Protein AF-A0A558GLE9-F1 (afdb_monomer_lite)

Sequence (110 aa):
MAIEGGESLPLTFTVSRHRVGERAKARVLGYGEKRVPSYLITVRITDPTGRPVTPSLAEAWVRALVPEELVSAVHEISSSSAATFVWLVDSTYTPVHSPLSLFEGFSQAA

Organism: NCBI:txid169292

Structure (mmCIF, N/CA/C/O backbone):
data_AF-A0A558GLE9-F1
#
_entry.id   AF-A0A558GLE9-F1
#
loop_
_atom_site.group_PDB
_atom_site.id
_atom_site.type_symbol
_atom_site.label_atom_id
_atom_site.label_alt_id
_atom_site.label_comp_id
_atom_site.label_asym_id
_atom_site.label_entity_id
_atom_site.label_seq_id
_atom_site.pdbx_PDB_ins_code
_atom_site.Cartn_x
_atom_site.Cartn_y
_atom_site.Cartn_z
_atom_site.occupancy
_atom_site.B_iso_or_equiv
_atom_site.auth_seq_id
_atom_site.auth_comp_id
_atom_site.auth_asym_id
_atom_site.auth_atom_id
_atom_site.pdbx_PDB_model_num
ATOM 1 N N . MET A 1 1 ? -3.193 -13.582 -36.814 1.00 38.25 1 MET A N 1
ATOM 2 C CA . MET A 1 1 ? -2.410 -12.440 -36.303 1.00 38.25 1 MET A CA 1
ATOM 3 C C . MET A 1 1 ? -1.628 -12.956 -35.112 1.00 38.25 1 MET A C 1
ATOM 5 O O . MET A 1 1 ? -2.211 -13.149 -34.055 1.00 38.25 1 MET A O 1
ATOM 9 N N . ALA A 1 2 ? -0.379 -13.359 -35.338 1.00 33.69 2 ALA A N 1
ATOM 10 C CA . ALA A 1 2 ? 0.475 -13.878 -34.280 1.00 33.69 2 ALA A CA 1
ATOM 11 C C . ALA A 1 2 ? 0.914 -12.699 -33.409 1.00 33.69 2 ALA A C 1
ATOM 13 O O . ALA A 1 2 ? 1.503 -11.748 -33.918 1.00 33.69 2 ALA A O 1
ATOM 14 N N . ILE A 1 3 ? 0.575 -12.736 -32.123 1.00 50.12 3 ILE A N 1
ATOM 15 C CA . ILE A 1 3 ? 1.265 -11.917 -31.133 1.00 50.12 3 ILE A CA 1
ATOM 16 C C . ILE A 1 3 ? 2.638 -12.561 -30.943 1.00 50.12 3 ILE A C 1
ATOM 18 O O . ILE A 1 3 ? 2.762 -13.591 -30.286 1.00 50.12 3 ILE A O 1
ATOM 22 N N . GLU A 1 4 ? 3.663 -12.022 -31.600 1.00 44.19 4 GLU A N 1
ATOM 23 C CA . GLU A 1 4 ? 5.042 -12.363 -31.264 1.00 44.19 4 GLU A CA 1
ATOM 24 C C . GLU A 1 4 ? 5.283 -11.888 -29.830 1.00 44.19 4 GLU A C 1
ATOM 26 O O . GLU A 1 4 ? 5.511 -10.708 -29.565 1.00 44.19 4 GLU A O 1
ATOM 31 N N . GLY A 1 5 ? 5.143 -12.814 -28.882 1.00 47.59 5 GLY A N 1
ATOM 32 C CA . GLY A 1 5 ? 5.593 -12.637 -27.514 1.00 47.59 5 GLY A CA 1
ATOM 33 C C . GLY A 1 5 ? 7.110 -12.583 -27.530 1.00 47.59 5 GLY A C 1
ATOM 34 O O . GLY A 1 5 ? 7.763 -13.605 -27.347 1.00 47.59 5 GLY A O 1
ATOM 35 N N . GLY A 1 6 ? 7.670 -11.401 -27.798 1.00 48.34 6 GLY A N 1
ATOM 36 C CA . GLY A 1 6 ? 9.062 -11.135 -27.467 1.00 48.34 6 GLY A CA 1
ATOM 37 C C . GLY A 1 6 ? 9.262 -11.496 -25.999 1.00 48.34 6 GLY A C 1
ATOM 38 O O . GLY A 1 6 ? 8.407 -11.158 -25.180 1.00 48.34 6 GLY A O 1
ATOM 39 N N . GLU A 1 7 ? 10.329 -12.230 -25.684 1.00 53.41 7 GLU A N 1
ATOM 40 C CA . GLU A 1 7 ? 10.668 -12.658 -24.326 1.00 53.41 7 GLU A CA 1
ATOM 41 C C . GLU A 1 7 ? 10.859 -11.433 -23.417 1.00 53.41 7 GLU A C 1
ATOM 43 O O . GLU A 1 7 ? 11.966 -10.948 -23.188 1.00 53.41 7 GLU A O 1
ATOM 48 N N . SER A 1 8 ? 9.761 -10.882 -22.907 1.00 59.72 8 SER A N 1
ATOM 49 C CA . SER A 1 8 ? 9.798 -9.943 -21.804 1.00 59.72 8 SER A CA 1
ATOM 50 C C . SER A 1 8 ? 10.169 -10.760 -20.579 1.00 59.72 8 SER A C 1
ATOM 52 O O . SER A 1 8 ? 9.406 -11.643 -20.171 1.00 59.72 8 SER A O 1
ATOM 54 N N . LEU A 1 9 ? 11.341 -10.486 -20.009 1.00 64.31 9 LEU A N 1
ATOM 55 C CA . LEU A 1 9 ? 11.693 -11.026 -18.703 1.00 64.31 9 LEU A CA 1
ATOM 56 C C . LEU A 1 9 ? 10.545 -10.732 -17.720 1.00 64.31 9 LEU A C 1
ATOM 58 O O . LEU A 1 9 ? 9.954 -9.648 -17.781 1.00 64.31 9 LEU A O 1
ATOM 62 N N . PRO A 1 10 ? 10.195 -11.684 -16.840 1.00 84.12 10 PRO A N 1
ATOM 63 C CA . PRO A 1 10 ? 9.112 -11.480 -15.892 1.00 84.12 10 PRO A CA 1
ATOM 64 C C . PRO A 1 10 ? 9.415 -10.263 -15.012 1.00 84.12 10 PRO A C 1
ATOM 66 O O . PRO A 1 10 ? 10.545 -10.079 -14.555 1.00 84.12 10 PRO A O 1
ATOM 69 N N . LEU A 1 11 ? 8.402 -9.427 -14.778 1.00 89.69 11 LEU A N 1
ATOM 70 C CA . LEU A 1 11 ? 8.516 -8.298 -13.857 1.00 89.69 11 LEU A CA 1
ATOM 71 C C . LEU A 1 11 ? 8.798 -8.797 -12.436 1.00 89.69 11 LEU A C 1
ATOM 73 O O . LEU A 1 11 ? 8.273 -9.824 -12.004 1.00 89.69 11 LEU A O 1
ATOM 77 N N . THR A 1 12 ? 9.570 -8.021 -11.681 1.00 91.81 12 THR A N 1
ATOM 78 C CA . THR A 1 12 ? 9.827 -8.289 -10.265 1.00 91.81 12 THR A CA 1
ATOM 79 C C . THR A 1 12 ? 8.791 -7.573 -9.407 1.00 91.81 12 THR A C 1
ATOM 81 O O . THR A 1 12 ? 8.622 -6.357 -9.518 1.00 91.81 12 THR A O 1
ATOM 84 N N . PHE A 1 13 ? 8.139 -8.330 -8.521 1.00 92.81 13 PHE A N 1
ATOM 85 C CA . PHE A 1 13 ? 7.198 -7.828 -7.523 1.00 92.81 13 PHE A CA 1
ATOM 86 C C . PHE A 1 13 ? 7.815 -7.894 -6.133 1.00 92.81 13 PHE A C 1
ATOM 88 O O . PHE A 1 13 ? 8.095 -8.975 -5.616 1.00 92.81 13 PHE A O 1
ATOM 95 N N . THR A 1 14 ? 7.951 -6.738 -5.496 1.00 93.62 14 THR A N 1
ATOM 96 C CA . THR A 1 14 ? 8.322 -6.645 -4.085 1.00 93.62 14 THR A CA 1
ATOM 97 C C . THR A 1 14 ? 7.100 -6.227 -3.289 1.00 93.62 14 THR A C 1
ATOM 99 O O . THR A 1 14 ? 6.586 -5.126 -3.477 1.00 93.62 14 THR A O 1
ATOM 102 N N . VAL A 1 15 ? 6.648 -7.101 -2.390 1.00 94.75 15 VAL A N 1
ATOM 103 C CA . VAL A 1 15 ? 5.499 -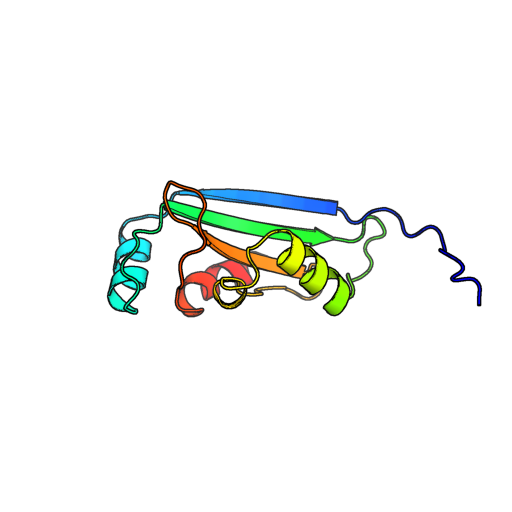6.851 -1.514 1.00 94.75 15 VAL A CA 1
ATOM 104 C C . VAL A 1 15 ? 5.984 -6.712 -0.077 1.00 94.75 15 VAL A C 1
ATOM 106 O O . VAL A 1 15 ? 6.647 -7.609 0.445 1.00 94.75 15 VAL A O 1
ATOM 109 N N . SER A 1 16 ? 5.640 -5.608 0.580 1.00 95.00 16 SER A N 1
ATOM 110 C CA . SER A 1 16 ? 5.896 -5.410 2.005 1.00 95.00 16 SER A CA 1
ATOM 111 C C . SER A 1 16 ? 4.607 -5.148 2.778 1.00 95.00 16 SER A C 1
ATOM 113 O O . SER A 1 16 ? 3.579 -4.744 2.231 1.00 95.00 16 SER A O 1
ATOM 115 N N . ARG A 1 17 ? 4.668 -5.423 4.085 1.00 95.56 17 ARG A N 1
ATOM 116 C CA . ARG A 1 17 ? 3.550 -5.258 5.013 1.00 95.56 17 ARG A CA 1
ATOM 117 C C . ARG A 1 17 ? 4.026 -4.591 6.292 1.00 95.56 17 ARG A C 1
ATOM 119 O O . ARG A 1 17 ? 4.878 -5.140 6.991 1.00 95.56 17 ARG A O 1
ATOM 126 N N . HIS A 1 18 ? 3.386 -3.489 6.666 1.00 94.94 18 HIS A N 1
ATOM 127 C CA . HIS A 1 18 ? 3.670 -2.770 7.911 1.00 94.94 18 HIS A CA 1
ATOM 128 C C . HIS A 1 18 ? 2.420 -2.659 8.780 1.00 94.94 18 HIS A C 1
ATOM 130 O O . HIS A 1 18 ? 1.321 -2.480 8.266 1.00 94.94 18 HIS A O 1
ATOM 136 N N . ARG A 1 19 ? 2.561 -2.783 10.106 1.00 96.44 19 ARG A N 1
ATOM 137 C CA . ARG A 1 19 ? 1.432 -2.580 11.029 1.00 96.44 19 ARG A CA 1
ATOM 138 C C . ARG A 1 19 ? 1.043 -1.108 11.070 1.00 96.44 19 ARG A C 1
ATOM 140 O O . ARG A 1 19 ? 1.905 -0.237 11.144 1.00 96.44 19 ARG A O 1
ATOM 147 N N . VAL A 1 20 ? -0.259 -0.849 11.075 1.00 96.06 20 VAL A N 1
ATOM 148 C CA . VAL A 1 20 ? -0.804 0.509 11.136 1.00 96.06 20 VAL A CA 1
ATOM 149 C C . VAL A 1 20 ? -0.824 0.990 12.586 1.00 96.06 20 VAL A C 1
ATOM 151 O O . VAL A 1 20 ? -1.381 0.327 13.463 1.00 96.06 20 VAL A O 1
ATOM 154 N N . GLY A 1 21 ? -0.218 2.151 12.839 1.00 94.75 21 GLY A N 1
ATOM 155 C CA . GLY A 1 21 ? -0.233 2.808 14.149 1.00 94.75 21 GLY A CA 1
ATOM 156 C C . GLY A 1 21 ? -1.519 3.599 14.416 1.00 94.75 21 GLY A C 1
ATOM 157 O O . GLY A 1 21 ? -2.260 3.945 13.495 1.00 94.75 21 GLY A O 1
ATOM 158 N N . GLU A 1 22 ? -1.757 3.950 15.681 1.00 94.06 22 GLU A N 1
ATOM 159 C CA . GLU A 1 22 ? -3.003 4.593 16.140 1.00 94.06 22 GLU A CA 1
ATOM 160 C C . GLU A 1 22 ? -3.348 5.894 15.402 1.00 94.06 22 GLU A C 1
ATOM 162 O O . GLU A 1 22 ? -4.503 6.127 15.052 1.00 94.06 22 GLU A O 1
ATOM 167 N N . ARG A 1 23 ? -2.346 6.717 15.066 1.00 91.62 23 ARG A N 1
ATOM 168 C CA . ARG A 1 23 ? -2.565 7.965 14.317 1.00 91.62 23 ARG A CA 1
ATOM 169 C C . ARG A 1 23 ? -3.154 7.715 12.925 1.00 91.62 23 ARG A C 1
ATOM 171 O O . ARG A 1 23 ? -4.037 8.452 12.495 1.00 91.62 23 ARG A O 1
ATOM 178 N N . ALA A 1 24 ? -2.677 6.691 12.221 1.00 92.06 24 ALA A N 1
ATOM 179 C CA . ALA A 1 24 ? -3.187 6.343 10.899 1.00 92.06 24 ALA A CA 1
ATOM 180 C C . ALA A 1 24 ? -4.592 5.726 10.991 1.00 92.06 24 ALA A C 1
ATOM 182 O O . ALA A 1 24 ? -5.461 6.095 10.204 1.00 92.06 24 ALA A O 1
ATOM 183 N N . LYS A 1 25 ? -4.858 4.891 12.008 1.00 94.75 25 LYS A N 1
ATOM 184 C CA . LYS A 1 25 ? -6.213 4.382 12.288 1.00 94.75 25 LYS A CA 1
ATOM 185 C C . LYS A 1 25 ? -7.207 5.522 12.509 1.00 94.75 25 LYS A C 1
ATOM 187 O O . LYS A 1 25 ? -8.239 5.561 11.849 1.00 94.75 25 LYS A O 1
ATOM 192 N N . ALA A 1 26 ? -6.870 6.488 13.365 1.00 93.88 26 ALA A N 1
ATOM 193 C CA . ALA A 1 26 ? -7.728 7.639 13.645 1.00 93.88 26 ALA A CA 1
ATOM 194 C C . ALA A 1 26 ? -8.035 8.468 12.384 1.00 93.88 26 ALA A C 1
ATOM 196 O O . ALA A 1 26 ? -9.156 8.938 12.206 1.00 93.88 26 ALA A O 1
ATOM 197 N N . ARG A 1 27 ? -7.059 8.617 11.480 1.00 93.38 27 ARG A N 1
ATOM 198 C CA . ARG A 1 27 ? -7.232 9.337 10.208 1.00 93.38 27 ARG A CA 1
ATOM 199 C C . ARG A 1 27 ? -8.159 8.603 9.239 1.00 93.38 27 ARG A C 1
ATOM 201 O O . ARG A 1 27 ? -8.951 9.266 8.580 1.00 93.38 27 ARG A O 1
ATOM 208 N N . VAL A 1 28 ? -8.087 7.271 9.169 1.00 93.94 28 VAL A N 1
ATOM 209 C CA . VAL A 1 28 ? -9.011 6.458 8.357 1.00 93.94 28 VAL A CA 1
ATOM 210 C C . VAL A 1 28 ? -10.433 6.522 8.907 1.00 93.94 28 VAL A C 1
ATOM 212 O O . VAL A 1 28 ? -11.364 6.783 8.153 1.00 93.94 28 VAL A O 1
ATOM 215 N N . LEU A 1 29 ? -10.603 6.385 10.223 1.00 92.94 29 LEU A N 1
ATOM 216 C CA . LEU A 1 29 ? -11.927 6.491 10.845 1.00 92.94 29 LEU A CA 1
ATOM 217 C C . LEU A 1 29 ? -12.526 7.897 10.664 1.00 92.94 29 LEU A C 1
ATOM 219 O O . LEU A 1 29 ? -13.698 8.040 10.329 1.00 92.94 29 LEU A O 1
ATOM 223 N N . GLY A 1 30 ? -11.708 8.946 10.805 1.00 91.81 30 GLY A N 1
ATOM 224 C CA . GLY A 1 30 ? -12.118 10.331 10.552 1.00 91.81 30 GLY A CA 1
ATOM 225 C C . GLY A 1 30 ? -12.420 10.649 9.081 1.00 91.81 30 GLY A C 1
ATOM 226 O O . GLY A 1 30 ? -13.098 11.633 8.806 1.00 91.81 30 GLY A O 1
ATOM 227 N N . TYR A 1 31 ? -11.948 9.825 8.141 1.00 90.31 31 TYR A N 1
ATOM 228 C CA . TYR A 1 31 ? -12.277 9.927 6.715 1.00 90.31 31 TYR A CA 1
ATOM 229 C C . TYR A 1 31 ? -13.675 9.368 6.385 1.00 90.31 31 TYR A C 1
ATOM 231 O O . TYR A 1 31 ? -14.201 9.637 5.310 1.00 90.31 31 TYR A O 1
ATOM 239 N N . GLY A 1 32 ? -14.303 8.638 7.314 1.00 91.25 32 GLY A N 1
ATOM 240 C CA . GLY A 1 32 ? -15.648 8.071 7.156 1.00 91.25 32 GLY A CA 1
ATOM 241 C C . GLY A 1 32 ? -15.672 6.563 6.897 1.00 91.25 32 GLY A C 1
ATOM 242 O O . GLY A 1 32 ? -16.747 5.968 6.816 1.00 91.25 32 GLY A O 1
ATOM 243 N N . GLU A 1 33 ? -14.506 5.927 6.810 1.00 92.75 33 GLU A N 1
ATOM 244 C CA . GLU A 1 33 ? -14.393 4.473 6.757 1.00 92.75 33 GLU A CA 1
ATOM 245 C C . GLU A 1 33 ? -14.641 3.868 8.147 1.00 92.75 33 GLU A C 1
ATOM 247 O O . GLU A 1 33 ? -14.213 4.404 9.168 1.00 92.75 33 GLU A O 1
ATOM 252 N N . LYS A 1 34 ? -15.364 2.747 8.199 1.00 92.62 34 LYS A N 1
ATOM 253 C CA . LYS A 1 34 ? -15.803 2.122 9.459 1.00 92.62 34 LYS A CA 1
ATOM 254 C C . LYS A 1 34 ? -14.882 0.989 9.895 1.00 92.62 34 LYS A C 1
ATOM 256 O O . LYS A 1 34 ? -14.862 0.627 11.071 1.00 92.62 34 LYS A O 1
ATOM 261 N N . ARG A 1 35 ? -14.143 0.405 8.952 1.00 94.69 35 ARG A N 1
ATOM 262 C CA . ARG A 1 35 ? -13.219 -0.700 9.215 1.00 94.69 35 ARG A CA 1
ATOM 263 C C . ARG A 1 35 ? -11.896 -0.168 9.749 1.00 94.69 35 ARG A C 1
ATOM 265 O O . ARG A 1 35 ? -11.361 0.824 9.262 1.00 94.69 35 ARG A O 1
ATOM 272 N N . VAL A 1 36 ? -11.353 -0.852 10.754 1.00 95.25 36 VAL A N 1
ATOM 273 C CA . VAL A 1 36 ? -10.075 -0.472 11.364 1.00 95.25 36 VAL A CA 1
ATOM 274 C C . VAL A 1 36 ? -8.926 -1.039 10.524 1.00 95.25 36 VAL A C 1
ATOM 276 O O . VAL A 1 36 ? -8.786 -2.264 10.439 1.00 95.25 36 VAL A O 1
ATOM 279 N N . PRO A 1 37 ? -8.063 -0.192 9.934 1.00 96.94 37 PRO A N 1
ATOM 280 C CA . PRO A 1 37 ? -6.919 -0.677 9.179 1.00 96.94 37 PRO A C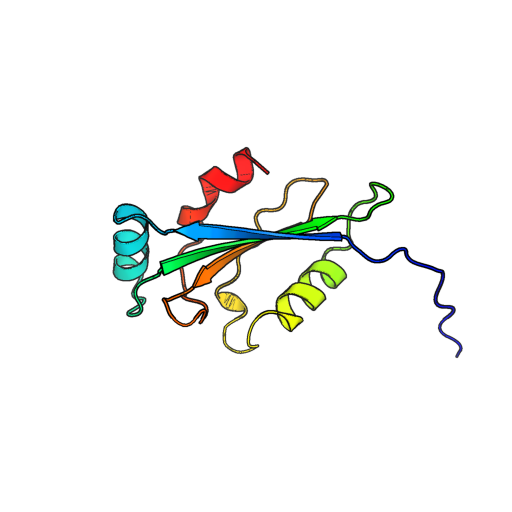A 1
ATOM 281 C C . PRO A 1 37 ? -5.904 -1.331 10.127 1.00 96.94 37 PRO A C 1
ATOM 283 O O . PRO A 1 37 ? -5.564 -0.799 11.187 1.00 96.94 37 PRO A O 1
ATOM 286 N N . SER A 1 38 ? -5.412 -2.500 9.734 1.00 97.69 38 SER A N 1
ATOM 287 C CA . SER A 1 38 ? -4.437 -3.293 10.486 1.00 97.69 38 SER A CA 1
ATOM 288 C C . SER A 1 38 ? -3.056 -3.260 9.846 1.00 97.69 38 SER A C 1
ATOM 290 O O . SER A 1 38 ? -2.052 -3.174 10.564 1.00 97.69 38 SER A O 1
ATOM 292 N N . TYR A 1 39 ? -2.995 -3.289 8.512 1.00 97.75 39 TYR A N 1
ATOM 293 C CA . TYR A 1 39 ? -1.736 -3.287 7.775 1.00 97.75 39 TYR A CA 1
ATOM 294 C C . TYR A 1 39 ? -1.743 -2.298 6.610 1.00 97.75 39 TYR A C 1
ATOM 296 O O . TYR A 1 39 ? -2.764 -2.089 5.966 1.00 97.75 39 TYR A O 1
ATOM 304 N N . LEU A 1 40 ? -0.578 -1.716 6.345 1.00 96.62 40 LEU A N 1
ATOM 305 C CA . LEU A 1 40 ? -0.224 -1.084 5.083 1.00 96.62 40 LEU A CA 1
ATOM 306 C C . LEU A 1 40 ? 0.422 -2.138 4.195 1.00 96.62 40 LEU A C 1
ATOM 308 O O . LEU A 1 40 ? 1.373 -2.791 4.635 1.00 96.62 40 LEU A O 1
ATOM 312 N N . ILE A 1 41 ? -0.088 -2.283 2.978 1.00 96.88 41 ILE A N 1
ATOM 313 C CA . ILE A 1 41 ? 0.545 -3.051 1.913 1.00 96.88 41 ILE A CA 1
ATOM 314 C C . ILE A 1 41 ? 1.258 -2.077 0.985 1.00 96.88 41 ILE A C 1
ATOM 316 O O . ILE A 1 41 ? 0.669 -1.077 0.576 1.00 96.88 41 ILE A O 1
ATOM 320 N N . THR A 1 42 ? 2.504 -2.393 0.648 1.00 94.88 42 THR A N 1
ATOM 321 C CA . THR A 1 42 ? 3.252 -1.707 -0.405 1.00 94.88 42 THR A CA 1
ATOM 322 C C . THR A 1 42 ? 3.647 -2.729 -1.454 1.00 94.88 42 THR A C 1
ATOM 324 O O . THR A 1 42 ? 4.231 -3.761 -1.123 1.00 94.88 42 THR A O 1
ATOM 327 N N . VAL A 1 43 ? 3.353 -2.436 -2.715 1.00 94.38 43 VAL A N 1
ATOM 328 C CA . VAL A 1 43 ? 3.791 -3.226 -3.864 1.00 94.38 43 VAL A CA 1
ATOM 329 C C . VAL A 1 43 ? 4.661 -2.352 -4.744 1.00 94.38 43 VAL A C 1
ATOM 331 O O . VAL A 1 43 ? 4.215 -1.312 -5.215 1.00 94.38 43 VAL A O 1
ATOM 334 N N . ARG A 1 44 ? 5.895 -2.787 -4.979 1.00 92.69 44 ARG A N 1
ATOM 335 C CA . ARG A 1 44 ? 6.815 -2.175 -5.937 1.00 92.69 44 ARG A CA 1
ATOM 336 C C . ARG A 1 44 ? 7.007 -3.126 -7.109 1.00 92.69 44 ARG A C 1
ATOM 338 O O . ARG A 1 44 ? 7.359 -4.287 -6.901 1.00 92.69 44 ARG A O 1
ATOM 345 N N . ILE A 1 45 ? 6.794 -2.618 -8.316 1.00 92.06 45 ILE A N 1
ATOM 346 C CA . ILE A 1 45 ? 6.929 -3.360 -9.568 1.00 92.06 45 ILE A CA 1
ATOM 347 C C . ILE A 1 45 ? 8.094 -2.765 -10.355 1.00 92.06 45 ILE A C 1
ATOM 349 O O . ILE A 1 45 ? 8.144 -1.556 -10.593 1.00 92.06 45 ILE A O 1
ATOM 353 N N . THR A 1 46 ? 9.035 -3.616 -10.754 1.00 91.25 46 THR A N 1
ATOM 354 C CA . THR A 1 46 ? 10.242 -3.211 -11.489 1.00 91.25 46 THR A CA 1
ATOM 355 C C . THR A 1 46 ? 10.534 -4.157 -12.643 1.00 91.25 46 THR A C 1
ATOM 357 O O . THR A 1 46 ? 10.318 -5.363 -12.523 1.00 91.25 46 THR A O 1
ATOM 360 N N . ASP A 1 47 ? 11.092 -3.625 -13.726 1.00 89.19 47 ASP A N 1
ATOM 361 C CA . ASP A 1 47 ? 11.678 -4.429 -14.795 1.00 89.19 47 ASP A CA 1
ATOM 362 C C . ASP A 1 47 ? 13.114 -4.829 -14.394 1.00 89.19 47 ASP A C 1
ATOM 364 O O . ASP A 1 47 ? 13.914 -3.948 -14.056 1.00 89.19 47 ASP A O 1
ATOM 368 N N . PRO A 1 48 ? 13.481 -6.125 -14.415 1.00 87.06 48 PRO A N 1
ATOM 369 C CA . PRO A 1 48 ? 14.833 -6.572 -14.066 1.00 87.06 48 PRO A CA 1
ATOM 370 C C . PRO A 1 48 ? 15.928 -6.018 -14.995 1.00 87.06 48 PRO A C 1
ATOM 372 O O . PRO A 1 48 ? 17.096 -6.004 -14.617 1.00 87.06 48 PRO A O 1
ATOM 375 N N . THR A 1 49 ? 15.575 -5.525 -16.186 1.00 87.56 49 THR A N 1
ATOM 376 C CA . THR A 1 49 ? 16.499 -4.838 -17.104 1.00 87.56 49 THR A CA 1
ATOM 377 C C . THR A 1 49 ? 16.759 -3.374 -16.726 1.00 87.56 49 THR A C 1
ATOM 379 O O . THR A 1 49 ? 17.565 -2.708 -17.375 1.00 87.56 49 THR A O 1
ATOM 382 N N . GLY A 1 50 ? 16.079 -2.851 -15.697 1.00 84.25 50 GLY A N 1
ATOM 383 C CA . GLY A 1 50 ? 16.171 -1.456 -15.255 1.00 84.25 50 GLY A CA 1
ATOM 384 C C . GLY A 1 50 ? 15.327 -0.474 -16.074 1.00 84.25 50 GLY A C 1
ATOM 385 O O . GLY A 1 50 ? 15.417 0.735 -15.862 1.00 84.25 50 GLY A O 1
ATOM 386 N N . ARG A 1 51 ? 14.511 -0.964 -17.014 1.00 86.50 51 ARG A N 1
ATOM 387 C CA . ARG A 1 51 ? 13.583 -0.133 -17.791 1.00 86.50 51 ARG A CA 1
ATOM 388 C C . ARG A 1 51 ? 12.381 0.306 -16.939 1.00 86.50 51 ARG A C 1
ATOM 390 O O . ARG A 1 51 ? 11.970 -0.420 -16.034 1.00 86.50 51 ARG A O 1
ATOM 397 N N . PRO A 1 52 ? 11.768 1.466 -17.230 1.00 85.25 52 PRO A N 1
ATOM 398 C CA . PRO A 1 52 ? 10.495 1.827 -16.621 1.00 85.25 52 PRO A CA 1
ATOM 399 C C . PRO A 1 52 ? 9.410 0.810 -16.983 1.00 85.25 52 PRO A C 1
ATOM 401 O O . PRO A 1 52 ? 9.258 0.437 -18.148 1.00 85.25 52 PRO A O 1
ATOM 404 N N . VAL A 1 53 ? 8.626 0.394 -15.991 1.00 87.50 53 VAL A N 1
ATOM 405 C CA . VAL A 1 53 ? 7.451 -0.454 -16.217 1.00 87.50 53 VAL A CA 1
ATOM 406 C C . VAL A 1 53 ? 6.347 0.394 -16.843 1.00 87.50 53 VAL A C 1
ATOM 408 O O . VAL A 1 53 ? 6.074 1.503 -16.385 1.00 87.50 53 VAL A O 1
ATOM 411 N N . THR A 1 54 ? 5.691 -0.115 -17.887 1.00 87.69 54 THR A N 1
ATOM 412 C CA . THR A 1 54 ? 4.552 0.576 -18.503 1.00 87.69 54 THR A CA 1
ATOM 413 C C . THR A 1 54 ? 3.420 0.761 -17.478 1.00 87.69 54 THR A C 1
ATOM 415 O O . THR A 1 54 ? 3.003 -0.236 -16.883 1.00 87.69 54 THR A O 1
ATOM 418 N N . PRO A 1 55 ? 2.869 1.980 -17.293 1.00 87.12 55 PRO A N 1
ATOM 419 C CA . PRO A 1 55 ? 1.850 2.239 -16.270 1.00 87.12 55 PRO A CA 1
ATOM 420 C C . PRO A 1 55 ? 0.616 1.336 -16.376 1.00 87.12 55 PRO A C 1
ATOM 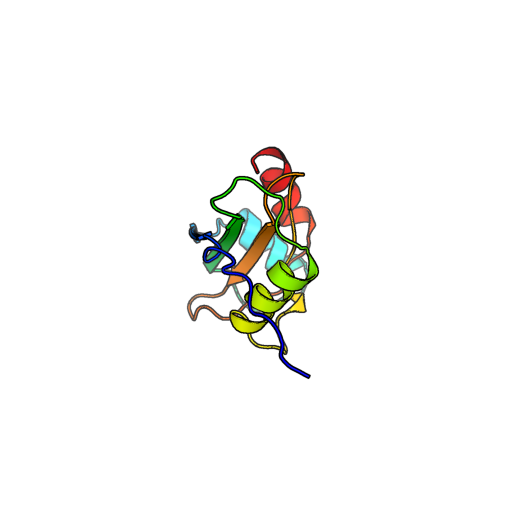422 O O . PRO A 1 55 ? 0.182 0.769 -15.381 1.00 87.12 55 PRO A O 1
ATOM 425 N N . SER A 1 56 ? 0.105 1.110 -17.591 1.00 89.12 56 SER A N 1
ATOM 426 C CA . SER A 1 56 ? -1.060 0.242 -17.818 1.00 89.12 56 SER A CA 1
ATOM 427 C C . SER A 1 56 ? -0.804 -1.220 -17.443 1.00 89.12 56 SER A C 1
ATOM 429 O O . SER A 1 56 ? -1.707 -1.900 -16.961 1.00 89.12 56 SER A O 1
ATOM 431 N N . LEU A 1 57 ? 0.426 -1.708 -17.630 1.00 90.25 57 LEU A N 1
ATOM 432 C CA . LEU A 1 57 ? 0.815 -3.059 -17.229 1.00 90.25 57 LEU A CA 1
ATOM 433 C C . LEU A 1 57 ? 0.917 -3.168 -15.704 1.00 90.25 57 LEU A C 1
ATOM 435 O O . LEU A 1 57 ? 0.448 -4.145 -15.124 1.00 90.25 57 LEU A O 1
ATOM 439 N N . ALA A 1 58 ? 1.500 -2.160 -15.055 1.00 90.50 58 ALA A N 1
ATOM 440 C CA . ALA A 1 58 ? 1.574 -2.092 -13.601 1.00 90.50 58 ALA A CA 1
ATOM 441 C C . ALA A 1 58 ? 0.171 -2.040 -12.966 1.00 90.50 58 ALA A C 1
ATOM 443 O O . ALA A 1 58 ? -0.118 -2.808 -12.047 1.00 90.50 58 ALA A O 1
ATOM 444 N N . GLU A 1 59 ? -0.725 -1.211 -13.508 1.00 90.69 59 GLU A N 1
ATOM 445 C CA . GLU A 1 59 ? -2.124 -1.117 -13.079 1.00 90.69 59 GLU A CA 1
ATOM 446 C C . GLU A 1 59 ? -2.874 -2.444 -13.264 1.00 90.69 59 GLU A C 1
ATOM 448 O O . GLU A 1 59 ? -3.581 -2.883 -12.356 1.00 90.69 59 GLU A O 1
ATOM 453 N N . ALA A 1 60 ? -2.703 -3.118 -14.408 1.00 92.31 60 ALA A N 1
ATOM 454 C CA . ALA A 1 60 ? -3.350 -4.402 -14.679 1.00 92.31 60 ALA A CA 1
ATOM 455 C C . ALA A 1 60 ? -2.975 -5.470 -13.640 1.00 92.31 60 ALA A C 1
ATOM 457 O O . ALA A 1 60 ? -3.838 -6.214 -13.173 1.00 92.31 60 ALA A O 1
ATOM 458 N N . TRP A 1 61 ? -1.709 -5.511 -13.223 1.00 93.25 61 TRP A N 1
ATOM 459 C CA . TRP A 1 61 ? -1.274 -6.408 -12.157 1.00 93.25 61 TRP A CA 1
ATOM 460 C C . TRP A 1 61 ? -1.891 -6.065 -10.803 1.00 93.25 61 TRP A C 1
ATOM 462 O O . TRP A 1 61 ? -2.343 -6.961 -10.097 1.00 93.25 61 TRP A O 1
ATOM 472 N N . VAL A 1 62 ? -1.956 -4.784 -10.439 1.00 93.06 62 VAL A N 1
ATOM 473 C CA . VAL A 1 62 ? -2.606 -4.353 -9.190 1.00 93.06 62 VAL A CA 1
ATOM 474 C C . VAL A 1 62 ? -4.088 -4.727 -9.186 1.00 93.06 62 VAL A C 1
ATOM 476 O O . VAL A 1 62 ? -4.578 -5.259 -8.191 1.00 93.06 62 VAL A O 1
ATOM 479 N N . ARG A 1 63 ? -4.787 -4.535 -10.310 1.00 93.56 63 ARG A N 1
ATOM 480 C CA . ARG A 1 63 ? -6.187 -4.955 -10.494 1.00 93.56 63 ARG A CA 1
ATOM 481 C C . ARG A 1 63 ? -6.385 -6.464 -10.379 1.00 93.56 63 ARG A C 1
ATOM 483 O O . ARG A 1 63 ? -7.456 -6.893 -9.978 1.00 93.56 63 ARG A O 1
ATOM 490 N N . ALA A 1 64 ? -5.373 -7.267 -10.697 1.00 93.81 64 ALA A N 1
ATOM 491 C CA . ALA A 1 64 ? -5.424 -8.714 -10.503 1.00 93.81 64 ALA A CA 1
ATOM 492 C C . ALA A 1 64 ? -5.205 -9.138 -9.035 1.00 93.81 64 ALA A C 1
ATOM 494 O O . ALA A 1 64 ? -5.604 -10.236 -8.651 1.00 93.81 64 ALA A O 1
ATOM 495 N N . LEU A 1 65 ? -4.568 -8.294 -8.212 1.00 91.38 65 LEU A N 1
ATOM 496 C CA . LEU A 1 65 ? -4.263 -8.576 -6.801 1.00 91.38 65 LEU A CA 1
ATOM 497 C C . LEU A 1 65 ? -5.350 -8.102 -5.829 1.00 91.38 65 LEU A C 1
ATOM 499 O O . LEU A 1 65 ? -5.375 -8.537 -4.676 1.00 91.38 65 LEU A O 1
ATOM 503 N N . VAL A 1 66 ? -6.208 -7.183 -6.263 1.00 94.62 66 VAL A N 1
ATOM 504 C CA . VAL A 1 66 ? -7.192 -6.500 -5.422 1.00 94.62 66 VAL A CA 1
ATOM 505 C C . VAL A 1 66 ? -8.589 -6.747 -5.992 1.00 94.62 66 VAL A C 1
ATOM 507 O O . VAL A 1 66 ? -8.751 -6.620 -7.203 1.00 94.62 66 VAL A O 1
ATOM 510 N N . PRO A 1 67 ? -9.602 -7.072 -5.161 1.00 93.75 67 PRO A N 1
ATOM 511 C CA . PRO A 1 67 ? -10.982 -7.183 -5.629 1.00 93.75 67 PRO A CA 1
ATOM 512 C C . PRO A 1 67 ? -11.404 -5.943 -6.423 1.00 93.75 67 PRO A C 1
ATOM 514 O O . PRO A 1 67 ? -11.100 -4.815 -6.020 1.00 93.75 67 PRO A O 1
ATOM 517 N N . GLU A 1 68 ? -12.091 -6.148 -7.547 1.00 93.56 68 GLU A N 1
ATOM 518 C CA . GLU A 1 68 ? -12.427 -5.087 -8.502 1.00 93.56 68 GLU A CA 1
ATOM 519 C C . GLU A 1 68 ? -13.199 -3.943 -7.832 1.00 93.56 68 GLU A C 1
ATOM 521 O O . GLU A 1 68 ? -12.895 -2.768 -8.039 1.00 93.56 68 GLU A O 1
ATOM 526 N N . GLU A 1 69 ? -14.132 -4.284 -6.946 1.00 94.81 69 GLU A N 1
ATOM 527 C CA . GLU A 1 69 ? -14.957 -3.351 -6.184 1.00 94.81 69 GLU A CA 1
ATOM 528 C C . GLU A 1 69 ? -14.163 -2.478 -5.193 1.00 94.81 69 GLU A C 1
ATOM 530 O O . GLU A 1 69 ? -14.659 -1.449 -4.735 1.00 94.81 69 GLU A O 1
ATOM 535 N N . LEU A 1 70 ? -12.927 -2.867 -4.867 1.00 95.94 70 LEU A N 1
ATOM 536 C CA . LEU A 1 70 ? -12.065 -2.207 -3.887 1.00 95.94 70 LEU A CA 1
ATOM 537 C C . LEU A 1 70 ? -10.783 -1.629 -4.496 1.00 95.94 70 LEU A C 1
ATOM 539 O O . LEU A 1 70 ? -9.955 -1.084 -3.764 1.00 95.94 70 LEU A O 1
ATOM 543 N N . VAL A 1 71 ? -10.616 -1.680 -5.820 1.00 94.62 71 VAL A N 1
ATOM 544 C CA . VAL A 1 71 ? -9.429 -1.129 -6.497 1.00 94.62 71 VAL A CA 1
ATOM 545 C C . VAL A 1 71 ? -9.222 0.362 -6.200 1.00 94.62 71 VAL A C 1
ATOM 547 O O . VAL A 1 71 ? -8.091 0.826 -6.106 1.00 94.62 71 VAL A O 1
ATOM 550 N N . SER A 1 72 ? -10.300 1.116 -5.964 1.00 94.00 72 SER A N 1
ATOM 551 C CA . SER A 1 72 ? -10.244 2.543 -5.614 1.00 94.00 72 SER A CA 1
ATOM 552 C C . SER A 1 72 ? -9.688 2.821 -4.209 1.00 94.00 72 SER A C 1
ATOM 554 O O . SER A 1 72 ? -9.493 3.979 -3.842 1.00 94.00 72 SER A O 1
ATOM 556 N N . ALA A 1 73 ? -9.416 1.788 -3.403 1.00 96.12 73 ALA A N 1
ATOM 557 C CA . ALA A 1 73 ? -8.652 1.913 -2.163 1.00 96.12 73 ALA A CA 1
ATOM 558 C C . ALA A 1 73 ? -7.130 1.981 -2.399 1.00 96.12 73 ALA A C 1
ATOM 560 O O . ALA A 1 73 ? -6.395 2.325 -1.470 1.00 96.12 73 ALA A O 1
ATOM 561 N N . VAL A 1 74 ? -6.660 1.654 -3.609 1.00 96.00 74 VAL A N 1
ATOM 562 C CA . VAL A 1 74 ? -5.241 1.653 -3.972 1.00 96.00 74 VAL A CA 1
ATOM 563 C C . VAL A 1 74 ? -4.792 3.023 -4.455 1.00 96.00 74 VAL A C 1
ATOM 565 O O . VAL A 1 74 ? -5.452 3.662 -5.269 1.00 96.00 74 VAL A O 1
ATOM 568 N N . HIS A 1 75 ? -3.629 3.447 -3.969 1.00 94.31 75 HIS A N 1
ATOM 569 C CA . HIS A 1 75 ? -2.976 4.692 -4.349 1.00 94.31 75 HIS A CA 1
ATOM 570 C C . HIS A 1 75 ? -1.647 4.377 -5.019 1.00 94.31 75 HIS A C 1
ATOM 572 O O . HIS A 1 75 ? -0.855 3.593 -4.496 1.00 94.31 75 HIS A O 1
ATOM 578 N N . GLU A 1 76 ? -1.381 5.005 -6.157 1.00 91.88 76 GLU A N 1
ATOM 579 C CA . GLU A 1 76 ? -0.052 5.005 -6.758 1.00 91.88 76 GLU A CA 1
ATOM 580 C C . GLU A 1 76 ? 0.775 6.156 -6.163 1.00 91.88 76 GLU A C 1
ATOM 582 O O . GLU A 1 76 ? 0.310 7.293 -6.090 1.00 91.88 76 GLU A O 1
ATOM 587 N N . ILE A 1 77 ? 1.995 5.856 -5.714 1.00 88.12 77 ILE A N 1
ATOM 588 C CA . ILE A 1 77 ? 2.954 6.819 -5.136 1.00 88.12 77 ILE A CA 1
ATOM 589 C C . ILE A 1 77 ? 4.307 6.781 -5.860 1.00 88.12 77 ILE A C 1
ATOM 591 O O . ILE A 1 77 ? 5.340 7.114 -5.280 1.00 88.12 77 ILE A O 1
ATOM 595 N N . SER A 1 78 ? 4.309 6.287 -7.097 1.00 74.38 78 SER A N 1
ATOM 596 C CA . SER A 1 78 ? 5.503 5.991 -7.883 1.00 74.38 78 SER A CA 1
ATOM 597 C C . SER A 1 78 ? 6.423 7.206 -8.058 1.00 74.38 78 SER A C 1
ATOM 599 O O . SER A 1 78 ? 5.989 8.331 -8.304 1.00 74.38 78 SER A O 1
ATOM 601 N N . SER A 1 79 ? 7.728 6.944 -7.957 1.00 63.62 79 SER A N 1
ATOM 602 C CA . SER A 1 79 ? 8.795 7.818 -8.444 1.00 63.62 79 SER A CA 1
ATOM 603 C C . SER A 1 79 ? 9.317 7.268 -9.782 1.00 63.62 79 SER A C 1
ATOM 605 O O . SER A 1 79 ? 9.047 6.122 -10.146 1.00 63.62 79 SER A O 1
ATOM 607 N N . SER A 1 80 ? 10.041 8.093 -10.544 1.00 61.50 80 SER A N 1
ATOM 608 C CA . SER A 1 80 ? 10.353 7.979 -11.987 1.00 61.50 80 SER A CA 1
ATOM 609 C C . SER A 1 80 ? 10.926 6.653 -12.530 1.00 61.50 80 SER A C 1
ATOM 611 O O . SER A 1 80 ? 11.105 6.537 -13.741 1.00 61.50 80 SER A O 1
ATOM 613 N N . SER A 1 81 ? 11.213 5.654 -11.691 1.00 65.00 81 SER A N 1
ATOM 614 C CA . SER A 1 81 ? 11.793 4.365 -12.100 1.00 65.00 81 SER A CA 1
ATOM 615 C C . SER A 1 81 ? 11.000 3.120 -11.684 1.00 65.00 81 SER A C 1
ATOM 617 O O . SER A 1 81 ? 11.243 2.051 -12.243 1.00 65.00 81 SER A O 1
ATOM 619 N N . ALA A 1 82 ? 10.058 3.214 -10.738 1.00 77.88 82 ALA A N 1
ATOM 620 C CA . ALA A 1 82 ? 9.339 2.046 -10.231 1.00 77.88 82 ALA A CA 1
ATOM 621 C C . ALA A 1 82 ? 7.880 2.364 -9.899 1.00 77.88 82 ALA A C 1
ATOM 623 O O . ALA A 1 82 ? 7.586 3.237 -9.077 1.00 77.88 82 ALA A O 1
ATOM 624 N N . ALA A 1 83 ? 6.967 1.586 -10.482 1.00 89.31 83 ALA A N 1
ATOM 625 C CA . ALA A 1 83 ? 5.554 1.677 -10.155 1.00 89.31 83 ALA A CA 1
ATOM 626 C C . ALA A 1 83 ? 5.350 1.154 -8.725 1.00 89.31 83 ALA A C 1
ATOM 628 O O . ALA A 1 83 ? 5.608 -0.018 -8.439 1.00 89.31 83 ALA A O 1
ATOM 629 N N . THR A 1 84 ? 4.953 2.045 -7.816 1.00 92.25 84 THR A N 1
ATOM 630 C CA . THR A 1 84 ? 4.777 1.738 -6.395 1.00 92.25 84 THR A CA 1
ATOM 631 C C . THR A 1 84 ? 3.349 2.046 -5.993 1.00 92.25 84 THR A C 1
ATOM 633 O O . THR A 1 84 ? 2.891 3.178 -6.128 1.00 92.25 84 THR A O 1
ATOM 636 N N . PHE A 1 85 ? 2.666 1.035 -5.473 1.00 94.38 85 PHE A N 1
ATOM 637 C CA . PHE A 1 85 ? 1.275 1.102 -5.058 1.00 94.38 85 PHE A CA 1
ATOM 638 C C . PHE A 1 85 ? 1.160 0.819 -3.573 1.00 94.38 85 PHE A C 1
ATOM 640 O O . PHE A 1 85 ? 1.869 -0.033 -3.032 1.00 94.38 85 PHE A O 1
ATOM 647 N N . VAL A 1 86 ? 0.247 1.525 -2.920 1.00 95.50 86 VAL A N 1
ATOM 648 C CA . VAL A 1 86 ? -0.009 1.395 -1.491 1.00 95.50 86 VAL A CA 1
ATOM 649 C C . VAL A 1 86 ? -1.497 1.383 -1.199 1.00 95.50 86 VAL A C 1
ATOM 651 O O . VAL A 1 86 ? -2.279 2.103 -1.816 1.00 95.50 86 VAL A O 1
ATOM 654 N N . TRP A 1 87 ? -1.892 0.562 -0.234 1.00 97.12 87 TRP A N 1
ATOM 655 C CA . TRP A 1 87 ? -3.243 0.570 0.316 1.00 97.12 87 TRP A CA 1
ATOM 656 C C . TRP A 1 87 ? -3.257 0.010 1.732 1.00 97.12 87 TRP A C 1
ATOM 658 O O . TRP A 1 87 ? -2.352 -0.713 2.159 1.00 97.12 87 TRP A O 1
ATOM 668 N N . LEU A 1 88 ? -4.301 0.354 2.478 1.00 97.62 88 LEU A N 1
ATOM 669 C CA . LEU A 1 88 ? -4.544 -0.206 3.800 1.00 97.62 88 LEU A CA 1
ATOM 670 C C . LEU A 1 88 ? -5.454 -1.426 3.696 1.00 97.62 88 LEU A C 1
ATOM 672 O O . LEU A 1 88 ? -6.339 -1.482 2.846 1.00 97.62 88 LEU A O 1
ATOM 676 N N . VAL A 1 89 ? -5.258 -2.383 4.598 1.00 97.94 89 VAL A N 1
ATOM 677 C CA . VAL A 1 89 ? -6.128 -3.549 4.766 1.00 97.94 89 VAL A CA 1
ATOM 678 C C . VAL A 1 89 ? -6.508 -3.736 6.230 1.00 97.94 89 VAL A C 1
ATOM 680 O O . VAL A 1 89 ? -5.750 -3.359 7.131 1.00 97.94 89 VAL A O 1
ATOM 683 N N . ASP A 1 90 ? -7.666 -4.335 6.484 1.00 96.94 90 ASP A N 1
ATOM 684 C CA . ASP A 1 90 ? -8.077 -4.759 7.824 1.00 96.94 90 ASP A CA 1
ATOM 685 C C . ASP A 1 90 ? -7.375 -6.064 8.269 1.00 96.94 90 ASP A C 1
ATOM 687 O O . ASP A 1 90 ? -6.407 -6.525 7.655 1.00 96.94 90 ASP A O 1
ATOM 691 N N . SER A 1 91 ? -7.811 -6.654 9.387 1.00 96.00 91 SER A N 1
ATOM 692 C CA . SER A 1 91 ? -7.227 -7.890 9.930 1.00 96.00 91 SER A CA 1
ATOM 693 C C . SER A 1 91 ? -7.474 -9.126 9.058 1.00 96.00 91 SER A C 1
ATOM 695 O O . SER A 1 91 ? -6.781 -10.128 9.232 1.00 96.00 91 SER A O 1
ATOM 697 N N . THR A 1 92 ? -8.423 -9.047 8.123 1.00 96.19 92 THR A N 1
ATOM 698 C CA . THR A 1 92 ? -8.786 -10.104 7.169 1.00 96.19 92 THR A CA 1
ATOM 699 C C . THR A 1 92 ? -8.138 -9.918 5.799 1.00 96.19 92 THR A C 1
ATOM 701 O O . THR A 1 92 ? -8.410 -10.697 4.895 1.00 96.19 92 THR A O 1
ATOM 704 N N . TYR A 1 93 ? -7.253 -8.924 5.648 1.00 95.50 93 TYR A N 1
ATOM 705 C CA . TYR A 1 93 ? -6.637 -8.533 4.375 1.00 95.50 93 TYR A CA 1
ATOM 706 C C . TYR A 1 93 ? -7.606 -7.928 3.352 1.00 95.50 93 TYR A C 1
ATOM 708 O O . TYR A 1 93 ? -7.267 -7.823 2.175 1.00 95.50 93 TYR A O 1
ATOM 716 N N . THR A 1 94 ? -8.765 -7.438 3.796 1.00 96.62 94 THR A N 1
ATOM 717 C CA . THR A 1 94 ? -9.686 -6.714 2.916 1.00 96.62 94 THR A CA 1
ATOM 718 C C . THR A 1 94 ? -9.233 -5.256 2.783 1.00 96.62 94 THR A C 1
ATOM 720 O O . THR A 1 94 ? -9.013 -4.615 3.816 1.00 96.62 94 THR A O 1
ATOM 723 N N . PRO A 1 95 ? -9.095 -4.699 1.562 1.00 97.44 95 PRO A N 1
ATOM 724 C CA . PRO A 1 95 ? -8.755 -3.292 1.368 1.00 97.44 95 PRO A CA 1
ATOM 725 C C . PRO A 1 95 ? -9.730 -2.327 2.054 1.00 97.44 95 PRO A C 1
ATOM 727 O O . PRO A 1 95 ? -10.948 -2.529 2.065 1.00 97.44 95 PRO A O 1
ATOM 730 N N . VAL A 1 96 ? -9.168 -1.258 2.612 1.00 96.69 96 VAL A N 1
ATOM 731 C CA . VAL A 1 96 ? -9.847 -0.235 3.413 1.00 96.69 96 VAL A CA 1
ATOM 732 C C . VAL A 1 96 ? -9.604 1.124 2.763 1.00 96.69 96 VAL A C 1
ATOM 734 O O . VAL A 1 96 ? -8.454 1.472 2.488 1.00 96.69 96 VAL A O 1
ATOM 737 N N . HIS A 1 97 ? -10.664 1.902 2.522 1.00 96.12 97 HIS A N 1
ATOM 738 C CA . HIS A 1 97 ? -10.509 3.212 1.891 1.00 96.12 97 HIS A CA 1
ATOM 739 C C . HIS A 1 97 ? -9.805 4.189 2.822 1.00 96.12 97 HIS A C 1
ATOM 741 O O . HIS A 1 97 ? -10.031 4.228 4.032 1.00 96.12 97 HIS A O 1
ATOM 747 N N . SER A 1 98 ? -8.950 5.016 2.236 1.00 94.44 98 SER A N 1
ATOM 748 C CA . SER A 1 98 ? -8.140 5.957 2.989 1.00 94.44 98 SER A CA 1
ATOM 749 C C . SER A 1 98 ? -7.797 7.182 2.154 1.00 94.44 98 SER A C 1
ATOM 751 O O . SER A 1 98 ? -7.652 7.060 0.936 1.00 94.44 98 SER A O 1
ATOM 753 N N . PRO A 1 99 ? -7.605 8.351 2.782 1.00 92.56 99 PRO A N 1
ATOM 754 C CA . PRO A 1 99 ? -7.199 9.547 2.063 1.00 92.56 99 PRO A CA 1
ATOM 755 C C . PRO A 1 99 ? -5.746 9.432 1.581 1.00 92.56 99 PRO A C 1
ATOM 757 O O . PRO A 1 99 ? -4.873 9.043 2.360 1.00 92.56 99 PRO A O 1
ATOM 760 N N . LEU A 1 100 ? -5.473 9.879 0.348 1.00 89.56 100 LEU A N 1
ATOM 761 C CA . LEU A 1 100 ? -4.129 9.886 -0.258 1.00 89.56 100 LEU A CA 1
ATOM 762 C C . LEU A 1 100 ? -3.076 10.576 0.631 1.00 89.56 100 LEU A C 1
ATOM 764 O O . LEU A 1 100 ? -1.938 10.123 0.709 1.00 89.56 100 LEU A O 1
ATOM 768 N N . SER A 1 101 ? -3.479 11.609 1.384 1.00 88.94 101 SER A N 1
ATOM 769 C CA . SER A 1 101 ? -2.605 12.347 2.317 1.00 88.94 101 SER A CA 1
ATOM 770 C C . SER A 1 101 ? -1.930 11.492 3.402 1.00 88.94 101 SER A C 1
ATOM 772 O O . SER A 1 101 ? -0.990 11.944 4.050 1.00 88.94 101 SER A O 1
ATOM 774 N N . LEU A 1 102 ? -2.388 10.257 3.642 1.00 89.56 102 LEU A N 1
ATOM 775 C CA . LEU A 1 102 ? -1.686 9.327 4.532 1.00 89.56 102 LEU A CA 1
ATOM 776 C C . LEU A 1 102 ? -0.371 8.808 3.946 1.00 89.56 102 LEU A C 1
ATOM 778 O O . LEU A 1 102 ? 0.481 8.347 4.707 1.00 89.56 102 LEU A O 1
ATOM 782 N N . PHE A 1 103 ? -0.204 8.887 2.626 1.00 88.50 103 PHE A N 1
ATOM 783 C CA . PHE A 1 103 ? 0.904 8.267 1.909 1.00 88.50 103 PHE A CA 1
ATOM 784 C C . PHE A 1 103 ? 1.952 9.258 1.391 1.00 88.50 103 PHE A C 1
ATOM 786 O O . PHE A 1 103 ? 2.985 8.835 0.881 1.00 88.50 103 PHE A O 1
ATOM 793 N N . GLU A 1 104 ? 1.743 10.565 1.563 1.00 80.25 104 GLU A N 1
ATOM 794 C CA . GLU A 1 104 ? 2.642 11.616 1.053 1.00 80.25 104 GLU A CA 1
ATOM 795 C C . GLU A 1 104 ? 4.101 11.429 1.511 1.00 80.25 104 GLU A C 1
ATOM 797 O O . GLU A 1 104 ? 5.026 11.589 0.715 1.00 80.25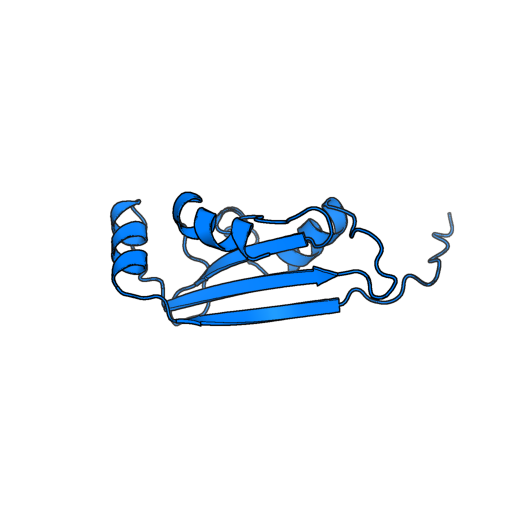 104 GLU A O 1
ATOM 802 N N . GLY A 1 105 ? 4.316 10.990 2.759 1.00 70.56 105 GLY A N 1
ATOM 803 C CA . GLY A 1 105 ? 5.651 10.702 3.300 1.00 70.56 105 GLY A CA 1
ATOM 804 C C . GLY A 1 105 ? 6.347 9.475 2.695 1.00 70.56 105 GLY A C 1
ATOM 805 O O . GLY A 1 105 ? 7.564 9.367 2.795 1.00 70.56 105 GLY A O 1
ATOM 806 N N . PHE A 1 106 ? 5.609 8.569 2.045 1.00 67.94 106 PHE A N 1
ATOM 807 C CA . PHE A 1 106 ? 6.188 7.407 1.362 1.00 67.94 106 PHE A CA 1
ATOM 808 C C . PHE A 1 106 ? 6.688 7.756 -0.038 1.00 67.94 106 PHE A C 1
ATOM 810 O O . PHE A 1 106 ? 7.677 7.176 -0.472 1.00 67.94 106 PHE A O 1
ATOM 817 N N . SER A 1 107 ? 6.074 8.738 -0.710 1.00 57.78 107 SER A N 1
ATOM 818 C CA . SER A 1 107 ?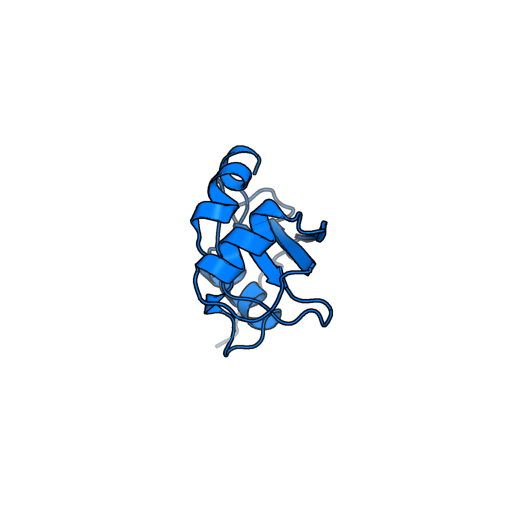 6.546 9.201 -2.025 1.00 57.78 107 SER A CA 1
ATOM 819 C C . SER A 1 107 ? 7.969 9.777 -1.972 1.00 57.78 107 SER A C 1
ATOM 821 O O . SER A 1 107 ? 8.715 9.666 -2.936 1.00 57.78 107 SER A O 1
ATOM 823 N N . GLN A 1 108 ? 8.380 10.336 -0.824 1.00 54.41 108 GLN A N 1
ATOM 824 C CA . GLN A 1 108 ? 9.731 10.875 -0.630 1.00 54.41 108 GLN A CA 1
ATOM 825 C C . GLN A 1 108 ? 10.794 9.799 -0.358 1.00 54.41 108 GLN A C 1
ATOM 827 O O . GLN A 1 108 ? 11.984 10.091 -0.436 1.00 54.41 108 GLN A O 1
ATOM 832 N N . ALA A 1 109 ? 10.382 8.575 -0.019 1.00 49.38 109 ALA A N 1
ATOM 833 C CA . ALA A 1 109 ? 11.275 7.463 0.308 1.00 49.38 109 ALA A CA 1
ATOM 834 C C . ALA A 1 109 ? 11.346 6.386 -0.796 1.00 49.38 109 ALA A C 1
ATOM 836 O O . ALA A 1 109 ? 12.043 5.387 -0.607 1.00 49.38 109 ALA A O 1
ATOM 837 N N . ALA A 1 110 ? 10.602 6.556 -1.898 1.00 47.12 110 ALA A N 1
ATOM 838 C CA . ALA A 1 110 ? 10.381 5.555 -2.949 1.00 47.12 110 ALA A CA 1
ATOM 839 C C . ALA A 1 110 ? 11.323 5.683 -4.156 1.00 47.12 110 ALA A C 1
ATOM 841 O O . ALA A 1 110 ? 11.513 6.810 -4.667 1.00 47.12 110 ALA A O 1
#

Secondary structure (DSSP, 8-state):
--------PPPEEEEEEEEPPHHHHHHHHHTT--SPP-EEEEEEEE-TTSPPPPHHH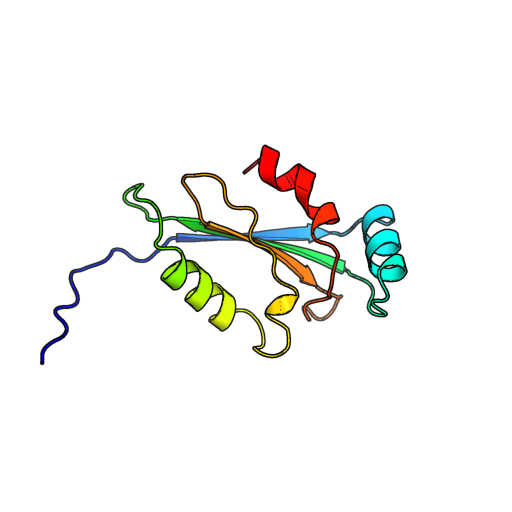HHHHHHHHS-GGGGGG-EE--BTTBEEEEEEE-TTS-EE---GGGSHHHHTT-

Radius of gyration: 15.52 Å; chains: 1; bounding box: 32×26×52 Å

Foldseek 3Di:
DDPPPDPQPDKDKDKDKDADDPVQQVQLVVVVWDAGFGIKIKIKIARPVQAADDPVVVLVVLPVVAPVVQSQQKDFLDDPRITMIMFTAHPVRHTGHGDPVVCPVVSVVD

pLDDT: mean 86.2, std 15.2, range [33.69, 97.94]